Protein AF-A0A7S0W7E6-F1 (afdb_monomer_lite)

Sequence (114 aa):
KVAIFDTGVDPGVAGLQVTSDGRPKIIDVVDCTGSGDVDTSEEKPIDTATNTVTGLSGRTLKLGHWKIPSNKVRLGLKRAFEIFPGGLKGRIKADRKREFDEKHRKAVTEAQRA

pLDDT: mean 93.05, std 3.94, range [68.06, 97.88]

Structure (mmCIF, N/CA/C/O backbone):
data_AF-A0A7S0W7E6-F1
#
_entry.id   AF-A0A7S0W7E6-F1
#
loop_
_atom_site.group_PDB
_atom_site.id
_atom_site.type_symbol
_atom_site.label_atom_id
_atom_site.label_alt_id
_atom_site.label_comp_id
_atom_site.label_asym_id
_atom_site.label_entity_id
_atom_site.label_seq_id
_atom_site.pdbx_PDB_ins_code
_atom_site.Cartn_x
_atom_site.Cartn_y
_atom_site.Cartn_z
_atom_site.occupancy
_atom_site.B_iso_or_equiv
_atom_site.auth_seq_id
_atom_site.auth_comp_id
_atom_site.auth_asym_id
_atom_site.auth_atom_id
_atom_site.pdbx_PDB_model_num
ATOM 1 N N . LYS A 1 1 ? 3.153 -10.116 -31.413 1.00 88.25 1 LYS A N 1
ATOM 2 C CA . LYS A 1 1 ? 2.872 -9.705 -30.014 1.00 88.25 1 LYS A CA 1
ATOM 3 C C . LYS A 1 1 ? 1.362 -9.719 -29.836 1.00 88.25 1 LYS A C 1
ATOM 5 O O . LYS A 1 1 ? 0.682 -9.388 -30.797 1.00 88.25 1 LYS A O 1
ATOM 10 N N . VAL A 1 2 ? 0.862 -10.140 -28.678 1.00 94.25 2 VAL A N 1
ATOM 11 C CA . VAL A 1 2 ? -0.576 -10.232 -28.375 1.00 94.25 2 VAL A CA 1
ATOM 12 C C . VAL A 1 2 ? -0.839 -9.377 -27.139 1.00 94.25 2 VAL A C 1
ATOM 14 O O . VAL A 1 2 ? -0.026 -9.407 -26.218 1.00 94.25 2 VAL A O 1
ATOM 17 N N . ALA A 1 3 ? -1.929 -8.613 -27.140 1.00 95.94 3 ALA A N 1
ATOM 18 C CA . ALA A 1 3 ? -2.424 -7.902 -25.965 1.00 95.94 3 ALA A CA 1
ATOM 19 C C . ALA A 1 3 ? -3.629 -8.661 -25.401 1.00 95.94 3 ALA A C 1
ATOM 21 O O . ALA A 1 3 ? -4.453 -9.157 -26.169 1.00 95.94 3 ALA A O 1
ATOM 22 N N . ILE A 1 4 ? -3.710 -8.768 -24.076 1.00 95.31 4 ILE A N 1
ATOM 23 C CA . ILE A 1 4 ? -4.786 -9.473 -23.376 1.00 95.31 4 ILE A CA 1
ATOM 24 C C . ILE A 1 4 ? -5.472 -8.465 -22.463 1.00 95.31 4 ILE A C 1
ATOM 26 O O . ILE A 1 4 ? -4.823 -7.893 -21.590 1.00 95.31 4 ILE A O 1
ATOM 30 N N . PHE A 1 5 ? -6.763 -8.226 -22.694 1.00 95.75 5 PHE A N 1
ATOM 31 C CA . PHE A 1 5 ? -7.587 -7.356 -21.858 1.00 95.75 5 PHE A CA 1
ATOM 32 C C . PHE A 1 5 ? -8.451 -8.248 -20.974 1.00 95.75 5 PHE A C 1
ATOM 34 O O . PHE A 1 5 ? -9.386 -8.886 -21.451 1.00 95.75 5 PHE A O 1
ATOM 41 N N . ASP A 1 6 ? -8.090 -8.322 -19.702 1.00 94.81 6 ASP A N 1
ATOM 42 C CA . ASP A 1 6 ? -8.719 -9.170 -18.694 1.00 94.81 6 ASP A CA 1
ATOM 43 C C . ASP A 1 6 ? -8.627 -8.445 -17.338 1.00 94.81 6 ASP A C 1
ATOM 45 O O . ASP A 1 6 ? -8.137 -7.321 -17.234 1.00 94.81 6 ASP A O 1
ATOM 49 N N . THR A 1 7 ? -9.077 -9.101 -16.283 1.00 91.94 7 THR A N 1
ATOM 50 C CA . THR A 1 7 ? -8.988 -8.694 -14.879 1.00 91.94 7 THR A CA 1
ATOM 51 C C . THR A 1 7 ? -7.569 -8.706 -14.302 1.00 91.94 7 THR A C 1
ATOM 53 O O . THR A 1 7 ? -7.355 -8.184 -13.209 1.00 91.94 7 THR A O 1
ATOM 56 N N . GLY A 1 8 ? -6.599 -9.280 -15.018 1.00 91.31 8 GLY A N 1
ATOM 57 C CA . GLY A 1 8 ? -5.185 -9.301 -14.650 1.00 91.31 8 GLY A CA 1
ATOM 58 C C . GLY A 1 8 ? -4.512 -10.632 -14.984 1.00 91.31 8 GLY A C 1
ATOM 59 O O . GLY A 1 8 ? -5.143 -11.570 -15.463 1.00 91.31 8 GLY A O 1
ATOM 60 N N . VAL A 1 9 ? -3.208 -10.716 -14.728 1.00 92.38 9 VAL A N 1
ATOM 61 C CA . VAL A 1 9 ? -2.413 -11.940 -14.889 1.00 92.38 9 VAL A CA 1
ATOM 62 C C . VAL A 1 9 ? -1.325 -11.981 -13.822 1.00 92.38 9 VAL A C 1
ATOM 64 O O . VAL A 1 9 ? -0.789 -10.938 -13.456 1.00 92.38 9 VAL A O 1
ATOM 67 N N . ASP A 1 10 ? -0.991 -13.172 -13.323 1.00 91.19 10 ASP A N 1
ATOM 68 C CA . ASP A 1 10 ? 0.181 -13.367 -12.467 1.00 91.19 10 ASP A CA 1
ATOM 69 C C . ASP A 1 10 ? 1.436 -13.560 -13.339 1.00 91.19 10 ASP A C 1
ATOM 71 O O . ASP A 1 10 ? 1.575 -14.610 -13.979 1.00 91.19 10 ASP A O 1
ATOM 75 N N . PRO A 1 11 ? 2.368 -12.588 -13.386 1.00 90.50 11 PRO A N 1
ATOM 76 C CA . PRO A 1 11 ? 3.591 -12.730 -14.161 1.00 90.50 11 PRO A CA 1
ATOM 77 C C . PRO A 1 11 ? 4.590 -13.714 -13.543 1.00 90.50 11 PRO A C 1
ATOM 79 O O . PRO A 1 11 ? 5.546 -14.084 -14.216 1.00 90.50 11 PRO A O 1
ATOM 82 N N . GLY A 1 12 ? 4.396 -14.145 -12.292 1.00 90.12 12 GLY A N 1
ATOM 83 C CA . GLY A 1 12 ? 5.260 -15.092 -11.586 1.00 90.12 12 GLY A CA 1
ATOM 84 C C . GLY A 1 12 ? 4.950 -16.563 -11.868 1.00 90.12 12 GLY A C 1
ATOM 85 O O . GLY A 1 12 ? 5.714 -17.441 -11.463 1.00 90.12 12 GLY A O 1
ATOM 86 N N . VAL A 1 13 ? 3.860 -16.872 -12.580 1.00 93.19 13 VAL A N 1
ATOM 87 C CA . VAL A 1 13 ? 3.493 -18.266 -12.853 1.00 93.19 13 VAL A CA 1
ATOM 88 C C . VAL A 1 13 ? 4.484 -18.922 -13.824 1.00 93.19 13 VAL A C 1
ATOM 90 O O . VAL A 1 13 ? 4.884 -18.338 -14.836 1.00 93.19 13 VAL A O 1
ATOM 93 N N . ALA A 1 14 ? 4.870 -20.171 -13.543 1.00 90.88 14 ALA A N 1
ATOM 94 C CA . ALA A 1 14 ? 5.912 -20.887 -14.289 1.00 90.88 14 ALA A CA 1
ATOM 95 C C . ALA A 1 14 ? 5.637 -20.969 -15.808 1.00 90.88 14 ALA A C 1
ATOM 97 O O . ALA A 1 14 ? 6.547 -20.811 -16.618 1.00 90.88 14 ALA A O 1
ATOM 98 N N . GLY A 1 15 ? 4.373 -21.145 -16.211 1.00 92.00 15 GLY A N 1
ATOM 99 C CA . GLY A 1 15 ? 3.969 -21.246 -17.623 1.00 92.00 15 GLY A CA 1
ATOM 100 C C . GLY A 1 15 ? 3.982 -19.927 -18.414 1.00 92.00 15 GLY A C 1
ATOM 101 O O . GLY A 1 15 ? 3.738 -19.931 -19.630 1.00 92.00 15 GLY A O 1
ATOM 102 N N . LEU A 1 16 ? 4.238 -18.798 -17.743 1.00 92.44 16 LEU A N 1
ATOM 103 C CA . LEU A 1 16 ? 4.272 -17.460 -18.341 1.00 92.44 16 LEU A CA 1
ATOM 104 C C . LEU A 1 16 ? 5.643 -16.774 -18.244 1.00 92.44 16 LEU A C 1
ATOM 106 O O . LEU A 1 16 ? 5.756 -15.612 -18.619 1.00 92.44 16 LEU A O 1
ATOM 110 N N . GLN A 1 17 ? 6.689 -17.489 -17.818 1.00 92.94 17 GLN A N 1
ATOM 111 C CA . GLN A 1 17 ? 8.038 -16.922 -17.721 1.00 92.94 17 GLN A CA 1
ATOM 112 C C . GLN A 1 17 ? 8.658 -16.702 -19.104 1.00 92.94 17 GLN A C 1
ATOM 114 O O . GLN A 1 17 ? 8.988 -15.580 -19.490 1.00 92.94 17 GLN A O 1
ATOM 119 N N . VAL A 1 18 ? 8.785 -17.783 -19.877 1.00 95.12 18 VAL A N 1
ATOM 120 C CA . VAL A 1 18 ? 9.519 -17.795 -21.145 1.00 95.12 18 VAL A CA 1
ATOM 121 C C . VAL A 1 18 ? 8.698 -18.409 -22.271 1.00 95.12 18 VAL A C 1
ATOM 123 O O . VAL A 1 18 ? 7.795 -19.221 -22.070 1.00 95.12 18 VAL A O 1
ATOM 126 N N . THR A 1 19 ? 9.002 -17.975 -23.483 1.00 94.00 19 THR A N 1
ATOM 127 C CA . THR A 1 19 ? 8.501 -18.548 -24.733 1.00 94.00 19 THR A CA 1
ATOM 128 C C . THR A 1 19 ? 9.364 -19.740 -25.158 1.00 94.00 19 THR A C 1
ATOM 130 O O . THR A 1 19 ? 10.421 -19.995 -24.582 1.00 94.00 19 THR A O 1
ATOM 133 N N . SER A 1 20 ? 8.935 -20.475 -26.188 1.00 95.25 20 SER A N 1
ATOM 134 C CA . SER A 1 20 ? 9.672 -21.632 -26.720 1.00 95.25 20 SER A CA 1
ATOM 135 C C . SER A 1 20 ? 11.056 -21.289 -27.286 1.00 95.25 20 SER A C 1
ATOM 137 O O . SER A 1 20 ? 11.863 -22.190 -27.475 1.00 95.25 20 SER A O 1
ATOM 139 N N . ASP A 1 21 ? 11.335 -20.011 -27.555 1.00 95.81 21 ASP A N 1
ATOM 140 C CA . ASP A 1 21 ? 12.641 -19.522 -28.010 1.00 95.81 21 ASP A CA 1
ATOM 141 C C . ASP A 1 21 ? 13.447 -18.807 -26.907 1.00 95.81 21 ASP A C 1
ATOM 143 O O . ASP A 1 21 ? 14.450 -18.153 -27.185 1.00 95.81 21 ASP A O 1
ATOM 147 N N . GLY A 1 22 ? 13.028 -18.942 -25.644 1.00 95.31 22 GLY A N 1
ATOM 148 C CA . GLY A 1 22 ? 13.769 -18.461 -24.476 1.00 95.31 22 GLY A CA 1
ATOM 149 C C . GLY A 1 22 ? 13.561 -16.986 -24.125 1.00 95.31 22 GLY A C 1
ATOM 150 O O . GLY A 1 22 ? 14.135 -16.509 -23.149 1.00 95.31 22 GLY A O 1
ATOM 151 N N . ARG A 1 23 ? 12.729 -16.246 -24.866 1.00 95.00 23 ARG A N 1
ATOM 152 C CA . ARG A 1 23 ? 12.431 -14.833 -24.562 1.00 95.00 23 ARG A CA 1
ATOM 153 C C . ARG A 1 23 ? 11.316 -14.687 -23.518 1.00 95.00 23 ARG A C 1
ATOM 155 O O . ARG A 1 23 ? 10.437 -15.555 -23.487 1.00 95.00 23 ARG A O 1
ATOM 162 N N . PRO A 1 24 ? 11.280 -13.591 -22.730 1.00 94.81 24 PRO A N 1
ATOM 163 C CA . PRO A 1 24 ? 10.188 -13.316 -21.797 1.00 94.81 24 PRO A CA 1
ATOM 164 C C . PRO A 1 24 ? 8.827 -13.335 -22.491 1.00 94.81 24 PRO A C 1
ATOM 166 O O . PRO A 1 24 ? 8.652 -12.730 -23.553 1.00 94.81 24 PRO A O 1
ATOM 169 N N . LYS A 1 25 ? 7.862 -14.046 -21.905 1.00 94.75 25 LYS A N 1
ATOM 170 C CA . LYS A 1 25 ? 6.526 -14.194 -22.502 1.00 94.75 25 LYS A CA 1
ATOM 171 C C . LYS A 1 25 ? 5.610 -13.013 -22.182 1.00 94.75 25 LYS A C 1
ATOM 173 O O . LYS A 1 25 ? 4.818 -12.620 -23.036 1.00 94.75 25 LYS A O 1
ATOM 178 N N . ILE A 1 26 ? 5.751 -12.425 -20.996 1.00 94.50 26 ILE A N 1
ATOM 179 C CA . ILE A 1 26 ? 5.098 -11.171 -20.612 1.00 94.50 26 ILE A CA 1
ATOM 180 C C . ILE A 1 26 ? 6.105 -10.040 -20.797 1.00 94.50 26 ILE A C 1
ATOM 182 O O . ILE A 1 26 ? 7.200 -10.075 -20.243 1.00 94.50 26 ILE A O 1
ATOM 186 N N . ILE A 1 27 ? 5.731 -9.060 -21.617 1.00 94.31 27 ILE A N 1
ATOM 187 C CA . ILE A 1 27 ? 6.556 -7.877 -21.890 1.00 94.31 27 ILE A CA 1
ATOM 188 C C . ILE A 1 27 ? 6.165 -6.738 -20.950 1.00 94.31 27 ILE A C 1
ATOM 190 O O . ILE A 1 27 ? 7.036 -6.016 -20.480 1.00 94.31 27 ILE A O 1
ATOM 194 N N . ASP A 1 28 ? 4.864 -6.579 -20.703 1.00 93.81 28 ASP A N 1
ATOM 195 C CA . ASP A 1 28 ? 4.314 -5.489 -19.907 1.00 93.81 28 ASP A CA 1
ATOM 196 C C . ASP A 1 28 ? 2.981 -5.902 -19.268 1.00 93.81 28 ASP A C 1
ATOM 198 O O . ASP A 1 28 ? 2.281 -6.777 -19.791 1.00 93.81 28 ASP A O 1
ATOM 202 N N . VAL A 1 29 ? 2.650 -5.271 -18.142 1.00 93.44 29 VAL A N 1
ATOM 203 C CA . VAL A 1 29 ? 1.398 -5.446 -17.400 1.00 93.44 29 VAL A CA 1
ATOM 204 C C . VAL A 1 29 ? 0.932 -4.072 -16.939 1.00 93.44 29 VAL A C 1
ATOM 206 O O . VAL A 1 29 ? 1.601 -3.419 -16.142 1.00 93.44 29 VAL A O 1
ATOM 209 N N . VAL A 1 30 ? -0.239 -3.651 -17.415 1.00 93.19 30 VAL A N 1
ATOM 210 C CA . VAL A 1 30 ? -0.815 -2.339 -17.102 1.00 93.19 30 VAL A CA 1
ATOM 211 C C . VAL A 1 30 ? -2.205 -2.529 -16.502 1.00 93.19 30 VAL A C 1
ATOM 213 O O . VAL A 1 30 ? -3.060 -3.168 -17.112 1.00 93.19 30 VAL A O 1
ATOM 216 N N . ASP A 1 31 ? -2.434 -1.963 -15.316 1.00 91.25 31 ASP A N 1
ATOM 217 C CA . ASP A 1 31 ? -3.776 -1.812 -14.747 1.00 91.25 31 ASP A CA 1
ATOM 218 C C . ASP A 1 31 ? -4.411 -0.524 -15.287 1.00 91.25 31 ASP A C 1
ATOM 220 O O . ASP A 1 31 ? -4.047 0.580 -14.888 1.00 91.25 31 ASP A O 1
ATOM 224 N N . CYS A 1 32 ? -5.376 -0.664 -16.193 1.00 92.75 32 CYS A N 1
ATOM 225 C CA . CYS A 1 32 ? -6.091 0.466 -16.790 1.00 92.75 32 CYS A CA 1
ATOM 226 C C . CYS A 1 32 ? -7.333 0.901 -15.989 1.00 92.75 32 CYS A C 1
ATOM 228 O O . CYS A 1 32 ? -8.076 1.769 -16.443 1.00 92.75 32 CYS A O 1
ATOM 230 N N . THR A 1 33 ? -7.607 0.291 -14.832 1.00 89.69 33 THR A N 1
ATOM 231 C CA . THR A 1 33 ? -8.788 0.618 -14.014 1.00 89.69 33 THR A CA 1
ATOM 232 C C . THR A 1 33 ? -8.582 1.843 -13.125 1.00 89.69 33 THR A C 1
ATOM 234 O O . THR A 1 33 ? -9.556 2.396 -12.615 1.00 89.69 33 THR A O 1
ATOM 237 N N . GLY A 1 34 ? -7.326 2.238 -12.889 1.00 85.69 34 GLY A N 1
ATOM 238 C CA . GLY A 1 34 ? -6.956 3.283 -11.929 1.00 85.69 34 GLY A CA 1
ATOM 239 C C . GLY A 1 34 ? -7.143 2.869 -10.461 1.00 85.69 34 GLY A C 1
ATOM 240 O O . GLY A 1 34 ? -6.955 3.669 -9.542 1.00 85.69 34 GLY A O 1
ATOM 241 N N . SER A 1 35 ? -7.507 1.608 -10.188 1.00 83.50 35 SER A N 1
ATOM 242 C CA . SER A 1 35 ? -7.737 1.123 -8.820 1.00 83.50 35 SER A CA 1
ATOM 243 C C . SER A 1 35 ? -6.466 1.180 -7.957 1.00 83.50 35 SER A C 1
ATOM 245 O O . SER A 1 35 ? -6.530 1.428 -6.744 1.00 83.50 35 SER A O 1
ATOM 247 N N . GLY A 1 36 ? -5.305 1.029 -8.598 1.00 84.88 36 GLY A N 1
ATOM 248 C CA . GLY A 1 36 ? -3.977 1.132 -8.003 1.00 84.88 36 GLY A CA 1
ATOM 249 C C . GLY A 1 36 ? -3.419 2.551 -7.873 1.00 84.88 36 GLY A C 1
ATOM 250 O O . GLY A 1 36 ? -2.383 2.705 -7.232 1.00 84.88 36 GLY A O 1
ATOM 251 N N . ASP A 1 37 ? -4.086 3.581 -8.404 1.00 90.44 37 ASP A N 1
ATOM 252 C CA . ASP A 1 37 ? -3.499 4.922 -8.490 1.00 90.44 37 ASP A CA 1
ATOM 253 C C . ASP A 1 37 ? -3.232 5.518 -7.104 1.00 90.44 37 ASP A C 1
ATOM 255 O O . ASP A 1 37 ? -4.072 5.461 -6.195 1.00 90.44 37 ASP A O 1
ATOM 259 N N . VAL A 1 38 ? -2.045 6.098 -6.938 1.00 92.81 38 VAL A N 1
ATOM 260 C CA . VAL A 1 38 ? -1.632 6.815 -5.731 1.00 92.81 38 VAL A CA 1
ATOM 261 C C . VAL A 1 38 ? -1.050 8.150 -6.169 1.00 92.81 38 VAL A C 1
ATOM 263 O O . VAL A 1 38 ? -0.087 8.180 -6.930 1.00 92.81 38 VAL A O 1
ATOM 266 N N . ASP A 1 39 ? -1.611 9.251 -5.670 1.00 93.31 39 ASP A N 1
ATOM 267 C CA . ASP A 1 39 ? -1.025 10.571 -5.888 1.00 93.31 39 ASP A CA 1
ATOM 268 C C . ASP A 1 39 ? 0.308 10.668 -5.137 1.00 93.31 39 ASP A C 1
ATOM 270 O O . ASP A 1 39 ? 0.347 10.612 -3.906 1.00 93.31 39 ASP A O 1
ATOM 274 N N . THR A 1 40 ? 1.398 10.775 -5.897 1.00 95.75 40 THR A N 1
ATOM 275 C CA . THR A 1 40 ? 2.761 10.955 -5.384 1.00 95.75 40 THR A CA 1
ATOM 276 C C . THR A 1 40 ? 3.342 12.320 -5.753 1.00 95.75 40 THR A C 1
ATOM 278 O O . THR A 1 40 ? 4.550 12.448 -5.952 1.00 95.75 40 THR A O 1
ATOM 281 N N . SER A 1 41 ? 2.499 13.334 -5.942 1.00 95.19 41 SER A N 1
ATOM 282 C CA . SER A 1 41 ? 2.943 14.667 -6.368 1.00 95.19 41 SER A CA 1
ATOM 283 C C . SER A 1 41 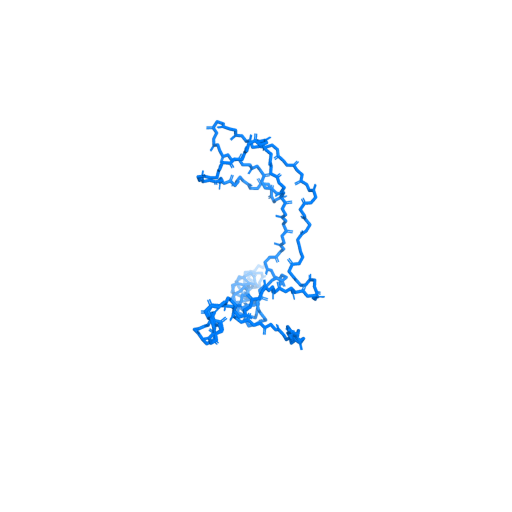? 3.733 15.405 -5.280 1.00 95.19 41 SER A C 1
ATOM 285 O O . SER A 1 41 ? 4.535 16.285 -5.589 1.00 95.19 41 SER A O 1
ATOM 287 N N . GLU A 1 42 ? 3.550 15.035 -4.009 1.00 95.19 42 GLU A N 1
ATOM 288 C CA . GLU A 1 42 ? 4.272 15.624 -2.880 1.00 95.19 42 GLU A CA 1
ATOM 289 C C . GLU A 1 42 ? 5.715 15.118 -2.798 1.00 95.19 42 GLU A C 1
ATOM 291 O O . GLU A 1 42 ? 5.973 13.936 -2.558 1.00 95.19 42 GLU A O 1
ATOM 296 N N . GLU A 1 43 ? 6.668 16.039 -2.916 1.00 95.69 43 GLU A N 1
ATOM 297 C CA . GLU A 1 43 ? 8.090 15.777 -2.710 1.00 95.69 43 GLU A CA 1
ATOM 298 C C . GLU A 1 43 ? 8.516 16.223 -1.303 1.00 95.69 43 GLU A C 1
ATOM 300 O O . GLU A 1 43 ? 8.288 17.366 -0.899 1.00 95.69 43 GLU A O 1
ATOM 305 N N . LYS A 1 44 ? 9.152 15.327 -0.542 1.00 94.88 44 LYS A N 1
ATOM 306 C CA . LYS A 1 44 ? 9.694 15.618 0.791 1.00 94.88 44 LYS A CA 1
ATOM 307 C C . LYS A 1 44 ? 11.197 15.345 0.849 1.00 94.88 44 LYS A C 1
ATOM 309 O O . LYS A 1 44 ? 11.662 14.359 0.268 1.00 94.88 44 LYS A O 1
ATOM 314 N N . PRO A 1 45 ? 11.964 16.186 1.563 1.00 94.62 45 PRO A N 1
ATOM 315 C CA . PRO A 1 45 ? 13.368 15.919 1.823 1.00 94.62 45 PRO A CA 1
ATOM 316 C C . PRO A 1 45 ? 13.524 14.735 2.780 1.00 94.62 45 PRO A C 1
ATOM 318 O O . PRO A 1 45 ? 12.698 14.518 3.669 1.00 94.62 45 PRO A O 1
ATOM 321 N N . ILE A 1 46 ? 14.604 13.987 2.593 1.00 95.19 46 ILE A N 1
ATOM 322 C CA . ILE A 1 46 ? 15.037 12.930 3.503 1.00 95.19 46 ILE A CA 1
ATOM 323 C C . ILE A 1 46 ? 15.904 13.569 4.587 1.00 95.19 46 ILE A C 1
ATOM 325 O O . ILE A 1 46 ? 16.809 14.347 4.285 1.00 95.19 46 ILE A O 1
ATOM 329 N N . ASP A 1 47 ? 15.674 13.201 5.842 1.00 93.50 47 ASP A N 1
ATOM 330 C CA . ASP A 1 47 ? 16.656 13.418 6.897 1.00 93.50 47 ASP A CA 1
ATOM 331 C C . ASP A 1 47 ? 17.805 12.421 6.707 1.00 93.50 47 ASP A C 1
ATOM 333 O O . ASP A 1 47 ? 17.677 11.231 7.001 1.00 93.50 47 ASP A O 1
ATOM 337 N N . THR A 1 48 ? 18.934 12.908 6.197 1.00 88.94 48 THR A N 1
ATOM 338 C CA . THR A 1 48 ? 20.117 12.093 5.901 1.00 88.94 48 THR A CA 1
ATOM 339 C C . THR A 1 48 ? 20.839 11.593 7.149 1.00 88.94 48 THR A C 1
ATOM 341 O O . THR A 1 48 ? 21.583 10.621 7.053 1.00 88.94 48 THR A O 1
ATOM 344 N N . ALA A 1 49 ? 20.644 12.224 8.313 1.00 89.56 49 ALA A N 1
ATOM 345 C CA . ALA A 1 49 ? 21.281 11.789 9.555 1.00 89.56 49 ALA A CA 1
ATOM 346 C C . ALA A 1 49 ? 20.613 10.525 10.109 1.00 89.56 49 ALA A C 1
ATOM 348 O O . ALA A 1 49 ? 21.288 9.619 10.594 1.00 89.56 49 ALA A O 1
ATOM 349 N N . THR A 1 50 ? 19.284 10.446 10.009 1.00 91.00 50 THR A N 1
ATOM 350 C CA . THR A 1 50 ? 18.496 9.306 10.509 1.00 91.00 50 THR A CA 1
ATOM 351 C C . THR A 1 50 ? 18.024 8.355 9.407 1.00 91.00 50 THR A C 1
ATOM 353 O O 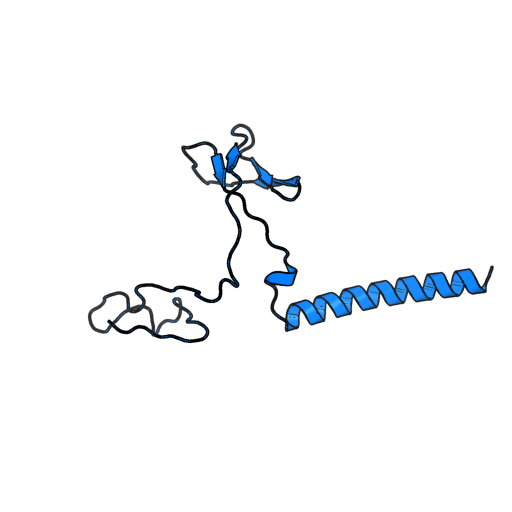. THR A 1 50 ? 17.515 7.270 9.698 1.00 91.00 50 THR A O 1
ATOM 356 N N . ASN A 1 51 ? 18.203 8.747 8.145 1.00 92.12 51 ASN A N 1
ATOM 357 C CA . ASN A 1 51 ? 17.663 8.098 6.955 1.00 92.12 51 ASN A CA 1
ATOM 358 C C . ASN A 1 51 ? 16.137 7.897 7.026 1.00 92.12 51 ASN A C 1
ATOM 360 O O . ASN A 1 51 ? 15.601 6.801 6.795 1.00 92.12 51 ASN A O 1
ATOM 364 N N . THR A 1 52 ? 15.437 8.971 7.400 1.00 94.88 52 THR A N 1
ATOM 365 C CA . THR A 1 52 ? 13.981 8.982 7.563 1.00 94.88 52 THR A CA 1
ATOM 366 C C . THR A 1 52 ? 13.298 10.080 6.762 1.00 94.88 52 THR A C 1
ATOM 368 O O . THR A 1 52 ? 13.919 11.037 6.309 1.00 94.88 52 THR A O 1
ATOM 371 N N . VAL A 1 53 ? 11.988 9.937 6.580 1.00 95.69 53 VAL A N 1
ATOM 372 C CA . VAL A 1 53 ? 11.125 10.966 5.998 1.00 95.69 53 VAL A CA 1
ATOM 373 C C . VAL A 1 53 ? 9.795 11.007 6.743 1.00 95.69 53 VAL A C 1
ATOM 375 O O . VAL A 1 53 ? 9.249 9.970 7.126 1.00 95.69 53 VAL A O 1
ATOM 378 N N . THR A 1 54 ? 9.242 12.198 6.942 1.00 96.06 54 THR A N 1
ATOM 379 C CA . THR A 1 54 ? 7.889 12.347 7.488 1.00 96.06 54 THR A CA 1
ATOM 380 C C . THR A 1 54 ? 6.863 12.041 6.401 1.00 96.06 54 THR A C 1
ATOM 382 O O . THR A 1 54 ? 6.748 12.767 5.415 1.00 96.06 54 THR A O 1
ATOM 385 N N . GLY A 1 55 ? 6.112 10.955 6.582 1.00 95.50 55 GLY A N 1
ATOM 386 C CA . GLY A 1 55 ? 5.029 10.544 5.695 1.00 95.50 55 GLY A CA 1
ATOM 387 C C . GLY A 1 55 ? 3.856 11.528 5.695 1.00 95.50 55 GLY A C 1
ATOM 388 O O . GLY A 1 55 ? 3.645 12.252 6.666 1.00 95.50 55 GLY A O 1
ATOM 389 N N . LEU A 1 56 ? 3.013 11.482 4.656 1.00 95.38 56 LEU A N 1
ATOM 390 C CA . LEU A 1 56 ? 1.809 12.330 4.549 1.00 95.38 56 LEU A CA 1
ATOM 391 C C . LEU A 1 56 ? 0.797 12.109 5.686 1.00 95.38 56 LEU A C 1
ATOM 393 O O . LEU A 1 56 ? -0.008 12.979 5.990 1.00 95.38 56 LEU A O 1
ATOM 397 N N . SER A 1 57 ? 0.852 10.956 6.358 1.00 93.25 57 SER A N 1
ATOM 398 C CA . SER A 1 57 ? 0.047 10.696 7.555 1.00 93.25 57 SER A CA 1
ATOM 399 C C . SER A 1 57 ? 0.652 11.282 8.844 1.00 93.25 57 SER A C 1
ATOM 401 O O . SER A 1 57 ? 0.198 10.919 9.925 1.00 93.25 57 SER A O 1
ATOM 403 N N . GLY A 1 58 ? 1.760 12.024 8.763 1.00 94.19 58 GLY A N 1
ATOM 404 C CA . GLY A 1 58 ? 2.543 12.522 9.902 1.00 94.19 58 GLY A CA 1
ATOM 405 C C . GLY A 1 58 ? 3.467 11.496 10.574 1.00 94.19 58 GLY A C 1
ATOM 406 O O . GLY A 1 58 ? 4.186 11.840 11.505 1.00 94.19 58 GLY A O 1
ATOM 407 N N . ARG A 1 59 ? 3.476 10.234 10.127 1.00 95.31 59 ARG A N 1
ATOM 408 C CA . ARG A 1 59 ?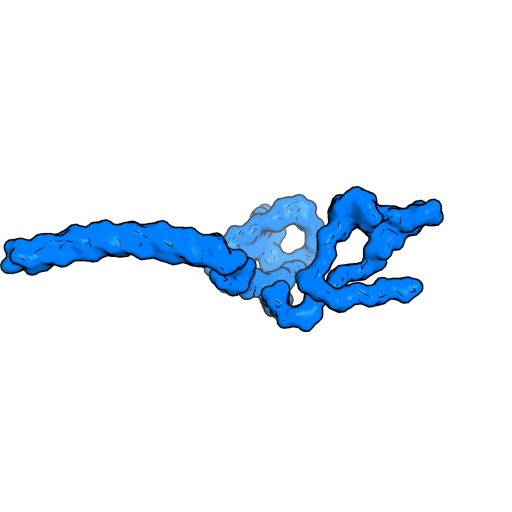 4.334 9.179 10.698 1.00 95.31 59 ARG A CA 1
ATOM 409 C C . ARG A 1 59 ? 5.722 9.215 10.069 1.00 95.31 59 ARG A C 1
ATOM 411 O O . ARG A 1 59 ? 5.833 9.364 8.856 1.00 95.31 59 ARG A O 1
ATOM 418 N N . THR A 1 60 ? 6.759 8.984 10.863 1.00 96.31 60 THR A N 1
ATOM 419 C CA . THR A 1 60 ? 8.132 8.845 10.363 1.00 96.31 60 THR A CA 1
ATOM 420 C C . THR A 1 60 ? 8.325 7.498 9.664 1.00 96.31 60 THR A C 1
ATOM 422 O O . THR A 1 60 ? 8.051 6.444 10.239 1.00 96.31 60 THR A O 1
ATOM 425 N N . LEU A 1 61 ? 8.811 7.530 8.425 1.00 94.50 61 LEU A N 1
ATOM 426 C CA . LEU A 1 61 ? 9.142 6.364 7.608 1.00 94.50 61 LEU A CA 1
ATOM 427 C C . LEU A 1 61 ? 10.663 6.185 7.571 1.00 94.50 61 LEU A C 1
ATOM 429 O O . LEU A 1 61 ? 11.391 7.156 7.375 1.00 94.50 61 LEU A O 1
ATOM 433 N N . LYS A 1 62 ? 11.146 4.949 7.734 1.00 94.25 62 LYS A N 1
ATOM 434 C CA . LYS A 1 62 ? 12.567 4.589 7.592 1.00 94.25 62 LYS A CA 1
ATOM 435 C C . LYS A 1 62 ? 12.813 4.039 6.190 1.00 94.25 62 LYS A C 1
ATOM 437 O O . LYS A 1 62 ? 12.115 3.116 5.781 1.00 94.25 62 LYS A O 1
ATOM 442 N N . LEU A 1 63 ? 13.809 4.569 5.482 1.00 90.69 63 LEU A N 1
ATOM 443 C CA . LEU A 1 63 ? 14.066 4.223 4.073 1.00 90.69 63 LEU A CA 1
ATOM 444 C C . LEU A 1 63 ? 14.985 3.001 3.885 1.00 90.69 63 LEU A C 1
ATOM 446 O O . LEU A 1 63 ? 15.175 2.523 2.769 1.00 90.69 63 LEU A O 1
ATOM 450 N N . GLY A 1 64 ? 15.543 2.452 4.968 1.00 88.44 64 GLY A N 1
ATOM 451 C CA . GLY A 1 64 ? 16.378 1.248 4.911 1.00 88.44 64 GLY A CA 1
ATOM 452 C C . GLY A 1 64 ? 17.677 1.470 4.130 1.00 88.44 64 GLY A C 1
ATOM 453 O O . GLY A 1 64 ? 18.373 2.451 4.353 1.00 88.44 64 GLY A O 1
ATOM 454 N N . HIS A 1 65 ? 18.031 0.557 3.225 1.00 88.19 65 HIS A N 1
ATOM 455 C CA . HIS A 1 65 ? 19.287 0.619 2.456 1.00 88.19 65 HIS A CA 1
ATOM 456 C C . HIS A 1 65 ? 19.175 1.389 1.129 1.00 88.19 65 HIS A C 1
ATOM 458 O O . HIS A 1 65 ? 20.056 1.282 0.273 1.00 88.19 65 HIS A O 1
ATOM 464 N N . TRP A 1 66 ? 18.085 2.126 0.914 1.00 87.75 66 TRP A N 1
ATOM 465 C CA . TRP A 1 66 ? 17.857 2.830 -0.344 1.00 87.75 66 TRP A CA 1
ATOM 466 C C . TRP A 1 66 ? 18.844 3.987 -0.510 1.00 87.75 66 TRP A C 1
ATOM 468 O O . TRP A 1 66 ? 18.970 4.845 0.360 1.00 87.75 66 TRP A O 1
ATOM 478 N N . LYS A 1 67 ? 19.537 4.017 -1.654 1.00 85.56 67 LYS A N 1
ATOM 479 C CA . LYS A 1 67 ? 20.414 5.125 -2.046 1.00 85.56 67 LYS A CA 1
ATOM 480 C C . LYS A 1 67 ? 19.625 6.076 -2.933 1.00 85.56 67 LYS A C 1
ATOM 482 O O . LYS A 1 67 ? 19.255 5.701 -4.042 1.00 85.56 67 LYS A O 1
ATOM 487 N N . ILE A 1 68 ? 19.371 7.287 -2.445 1.00 89.75 68 ILE A N 1
ATOM 488 C CA . ILE A 1 68 ? 18.555 8.284 -3.144 1.00 89.75 68 ILE A CA 1
ATOM 489 C C . ILE A 1 68 ? 19.423 9.521 -3.391 1.00 89.75 68 ILE A C 1
ATOM 491 O O . ILE A 1 68 ? 19.549 10.359 -2.500 1.00 89.75 68 ILE A O 1
ATOM 495 N N . PRO A 1 69 ? 20.040 9.650 -4.581 1.00 89.25 69 PRO A N 1
ATOM 496 C CA . PRO A 1 69 ? 21.014 10.710 -4.856 1.00 89.25 69 PRO A CA 1
ATOM 497 C C . PRO A 1 69 ? 20.461 12.132 -4.712 1.00 89.25 69 PRO A C 1
ATOM 499 O O . PRO A 1 69 ? 21.206 13.056 -4.406 1.00 89.25 69 PRO A O 1
ATOM 502 N N . SER A 1 70 ? 19.157 12.318 -4.927 1.00 91.06 70 SER A N 1
ATOM 503 C CA . SER A 1 70 ? 18.487 13.618 -4.820 1.00 91.06 70 SER A CA 1
ATOM 504 C C . SER A 1 70 ? 18.233 14.066 -3.379 1.00 91.06 70 SER A C 1
ATOM 506 O O . SER A 1 70 ? 17.843 15.213 -3.177 1.00 91.06 70 SER A O 1
ATOM 508 N N . ASN A 1 71 ? 18.389 13.178 -2.387 1.00 92.00 71 ASN A N 1
ATOM 509 C CA . ASN A 1 71 ? 17.957 13.378 -0.997 1.00 92.00 71 ASN A CA 1
ATOM 510 C C . ASN A 1 71 ? 16.479 13.785 -0.850 1.00 92.00 71 ASN A C 1
ATOM 512 O O . ASN A 1 71 ? 16.083 14.394 0.145 1.00 92.00 71 ASN A O 1
ATOM 516 N N . LYS A 1 72 ? 15.647 13.451 -1.840 1.00 94.12 72 LYS A N 1
ATOM 517 C CA . LYS A 1 72 ? 14.218 13.757 -1.853 1.00 94.12 72 LYS A CA 1
ATOM 518 C C . LYS A 1 72 ? 13.419 12.569 -2.355 1.00 94.12 72 LYS A C 1
ATOM 520 O O . LYS A 1 72 ? 13.845 11.871 -3.273 1.00 94.12 72 LYS A O 1
ATOM 525 N N . VAL A 1 73 ? 12.245 12.373 -1.769 1.00 95.06 73 VAL A N 1
ATOM 526 C CA . VAL A 1 73 ? 11.310 11.306 -2.132 1.00 95.06 73 VAL A CA 1
ATOM 527 C C . VAL A 1 73 ? 9.947 11.870 -2.467 1.00 95.06 73 VAL A C 1
ATOM 529 O O . VAL A 1 73 ? 9.487 12.826 -1.847 1.00 95.06 73 VAL A O 1
ATOM 532 N N . ARG A 1 74 ? 9.286 11.226 -3.426 1.00 95.31 74 ARG A N 1
ATOM 533 C CA . ARG A 1 74 ? 7.872 11.440 -3.707 1.00 95.31 74 ARG A CA 1
ATOM 534 C C . ARG A 1 74 ? 7.042 10.525 -2.826 1.00 95.31 74 ARG A C 1
ATOM 536 O O . ARG A 1 74 ? 7.293 9.322 -2.775 1.00 95.31 74 ARG A O 1
ATOM 543 N N . LEU A 1 75 ? 6.093 11.100 -2.104 1.00 95.50 75 LEU A N 1
ATOM 544 C CA . LEU A 1 75 ? 5.274 10.381 -1.142 1.00 95.50 75 LEU A CA 1
ATOM 545 C C . LEU A 1 75 ? 3.846 10.279 -1.637 1.00 95.50 75 LEU A C 1
ATOM 547 O O . LEU A 1 75 ? 3.280 11.263 -2.096 1.00 95.50 75 LEU A O 1
ATOM 551 N N . GLY A 1 76 ? 3.260 9.102 -1.452 1.00 95.06 76 GLY A N 1
ATOM 552 C CA . GLY A 1 76 ? 1.840 8.869 -1.652 1.00 95.06 76 GLY A CA 1
ATOM 553 C C . GLY A 1 76 ? 1.187 8.276 -0.414 1.00 95.06 76 GLY A C 1
ATOM 554 O O . GLY A 1 76 ? 1.846 7.674 0.440 1.00 95.06 76 GLY A O 1
ATOM 555 N N . LEU A 1 77 ? -0.126 8.454 -0.305 1.00 93.62 77 LEU A N 1
ATOM 556 C CA . LEU A 1 77 ? -0.925 7.906 0.783 1.00 93.62 77 LEU A CA 1
ATOM 557 C C . L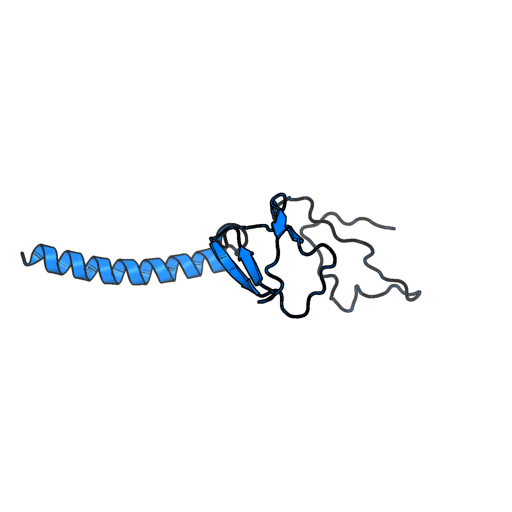EU A 1 77 ? -2.260 7.413 0.242 1.00 93.62 77 LEU A C 1
ATOM 559 O O . LEU A 1 77 ? -2.964 8.139 -0.449 1.00 93.62 77 LEU A O 1
ATOM 563 N N . LYS A 1 78 ? -2.632 6.193 0.625 1.00 91.56 78 LYS A N 1
ATOM 564 C CA . LYS A 1 78 ? -3.928 5.605 0.290 1.00 91.56 78 LYS A CA 1
ATOM 565 C C . LYS A 1 78 ? -4.549 4.977 1.526 1.00 91.56 78 LYS A C 1
ATOM 567 O O . LYS A 1 78 ? -3.840 4.429 2.379 1.00 91.56 78 LYS A O 1
ATOM 572 N N . ARG A 1 79 ? -5.873 5.072 1.674 1.00 90.75 79 ARG A N 1
ATOM 573 C CA . ARG A 1 79 ? -6.548 4.461 2.826 1.00 90.75 79 ARG A CA 1
ATOM 574 C C . ARG A 1 79 ? -6.594 2.956 2.617 1.00 90.75 79 ARG A C 1
ATOM 576 O O . ARG A 1 79 ? -7.002 2.472 1.570 1.00 90.75 79 ARG A O 1
ATOM 583 N N . ALA A 1 80 ? -6.263 2.196 3.654 1.00 89.88 80 ALA A N 1
ATOM 584 C CA . ALA A 1 80 ? -6.231 0.738 3.564 1.00 89.88 80 ALA A CA 1
ATOM 585 C C . ALA A 1 80 ? -7.579 0.132 3.109 1.00 89.88 80 ALA A C 1
ATOM 587 O O . ALA A 1 80 ? -7.616 -0.805 2.320 1.00 89.88 80 ALA A O 1
ATOM 588 N N . PHE A 1 81 ? -8.700 0.729 3.531 1.00 90.69 81 PHE A N 1
ATOM 589 C CA . PHE A 1 81 ? -10.047 0.327 3.111 1.00 90.69 81 PHE A CA 1
ATOM 590 C C . PHE A 1 81 ? -10.355 0.565 1.630 1.00 90.69 81 PHE A C 1
ATOM 592 O O . PHE A 1 81 ? -11.351 0.026 1.156 1.00 90.69 81 PHE A O 1
ATOM 599 N N . GLU A 1 82 ? -9.558 1.339 0.900 1.00 88.12 82 GLU A N 1
ATOM 600 C CA . GLU A 1 82 ? -9.698 1.473 -0.554 1.00 88.12 82 GLU A CA 1
ATOM 601 C C . GLU A 1 82 ? -9.105 0.247 -1.258 1.00 88.12 82 GLU A C 1
ATOM 603 O O . GLU A 1 82 ? -9.730 -0.282 -2.169 1.00 88.12 82 GLU A O 1
ATOM 608 N N . ILE A 1 83 ? -7.981 -0.273 -0.754 1.00 88.00 83 ILE A N 1
ATOM 609 C CA . ILE A 1 83 ? -7.201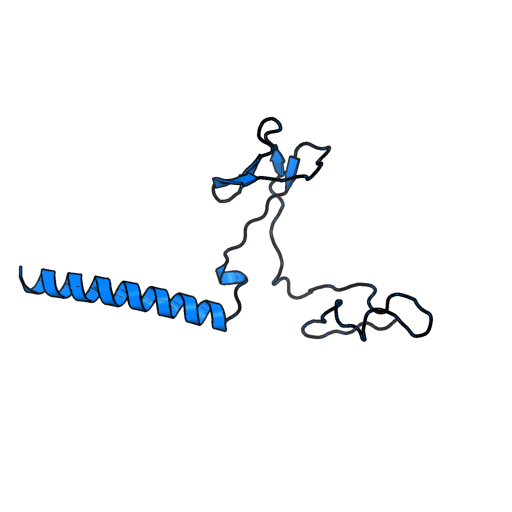 -1.349 -1.392 1.00 88.00 83 ILE A CA 1
ATOM 610 C C . ILE A 1 83 ? -7.620 -2.744 -0.909 1.00 88.00 83 ILE A C 1
ATOM 612 O O . ILE A 1 83 ? -7.512 -3.725 -1.638 1.00 88.00 83 ILE A O 1
ATOM 616 N N . PHE A 1 84 ? -8.088 -2.871 0.335 1.00 90.06 84 PHE A N 1
ATOM 617 C CA . PHE A 1 84 ? -8.403 -4.182 0.900 1.00 90.06 84 PHE A CA 1
ATOM 618 C C . PHE A 1 84 ? -9.445 -4.946 0.069 1.00 90.06 84 PHE A C 1
ATOM 620 O O . PHE A 1 84 ? -10.411 -4.348 -0.400 1.00 90.06 84 PHE A O 1
ATOM 627 N N . PRO A 1 85 ? -9.330 -6.277 -0.066 1.00 89.12 85 PRO A N 1
ATOM 628 C CA . PRO A 1 85 ? -10.370 -7.066 -0.710 1.00 89.12 85 PRO A CA 1
ATOM 629 C C . PRO A 1 85 ? -11.658 -7.040 0.125 1.00 89.12 85 PRO A C 1
ATOM 631 O O . PRO A 1 85 ? -11.623 -6.909 1.353 1.00 89.12 85 PRO A O 1
ATOM 634 N N . GLY A 1 86 ? -12.813 -7.194 -0.529 1.00 91.38 86 GLY A N 1
ATOM 635 C CA . GLY A 1 86 ? -14.128 -7.120 0.125 1.00 91.38 86 GLY A CA 1
ATOM 636 C C . GLY A 1 86 ? -14.267 -8.056 1.331 1.00 91.38 86 GLY A C 1
ATOM 637 O O . GLY A 1 86 ? -14.730 -7.630 2.390 1.00 91.38 86 GLY A O 1
ATOM 638 N N . GLY A 1 87 ? -13.764 -9.291 1.217 1.00 94.06 87 GLY A N 1
ATOM 639 C CA . GLY A 1 87 ? -13.758 -10.259 2.320 1.00 94.06 87 GLY A CA 1
ATOM 640 C C . GLY A 1 87 ? -12.962 -9.786 3.543 1.00 94.06 87 GLY A C 1
ATOM 641 O O . GLY A 1 87 ? -13.425 -9.924 4.676 1.00 94.06 87 GLY A O 1
ATOM 642 N N . LEU A 1 88 ? -11.803 -9.149 3.333 1.00 94.62 88 LEU A N 1
ATOM 643 C CA . LEU A 1 88 ? -11.013 -8.571 4.423 1.00 94.62 88 LEU A CA 1
ATOM 644 C C . LEU A 1 88 ? -11.734 -7.376 5.058 1.00 94.62 88 LEU A C 1
ATOM 646 O O . LEU A 1 88 ? -11.805 -7.292 6.284 1.00 94.62 88 LEU A O 1
ATOM 650 N N . LYS A 1 89 ? -12.330 -6.484 4.248 1.00 95.56 89 LYS A N 1
ATOM 651 C CA . LYS A 1 89 ? -13.139 -5.365 4.768 1.00 95.56 89 LYS A CA 1
ATOM 652 C C . LYS A 1 89 ? -14.285 -5.880 5.644 1.00 95.56 89 LYS A C 1
ATOM 654 O O . LYS A 1 89 ? -14.533 -5.305 6.701 1.00 95.56 89 LYS A O 1
ATOM 659 N N . GLY A 1 90 ? -14.963 -6.950 5.221 1.00 96.69 90 GLY A N 1
ATOM 660 C CA . GLY A 1 90 ? -16.044 -7.589 5.976 1.00 96.69 90 GLY A CA 1
ATOM 661 C C . GLY A 1 90 ? -15.583 -8.096 7.342 1.00 96.69 90 GLY A C 1
ATOM 662 O O . GLY A 1 90 ? -16.178 -7.741 8.357 1.00 96.69 90 GLY A O 1
ATOM 663 N N . ARG A 1 91 ? -14.469 -8.836 7.378 1.00 97.38 91 ARG A N 1
ATOM 664 C CA . ARG A 1 91 ? -13.871 -9.342 8.625 1.00 97.38 91 ARG A CA 1
ATOM 665 C C . ARG A 1 91 ? -13.495 -8.219 9.591 1.00 97.38 91 ARG A C 1
ATOM 667 O O . ARG A 1 91 ? -13.932 -8.233 10.735 1.00 97.38 91 ARG A O 1
ATOM 674 N N . ILE A 1 92 ? -12.776 -7.198 9.113 1.00 96.62 92 ILE A N 1
ATOM 675 C CA . ILE A 1 92 ? -12.369 -6.054 9.949 1.00 96.62 92 ILE A CA 1
ATOM 676 C C . ILE A 1 92 ? -13.595 -5.320 10.514 1.00 96.62 92 ILE A C 1
ATOM 678 O O . ILE A 1 92 ? -13.592 -4.905 11.672 1.00 96.62 92 ILE A O 1
ATOM 682 N N . LYS A 1 93 ? -14.652 -5.141 9.711 1.00 96.38 93 LYS A N 1
ATOM 683 C CA . LYS A 1 93 ? -15.901 -4.518 10.175 1.00 96.38 93 LYS A CA 1
ATOM 684 C C . LYS A 1 93 ? -16.592 -5.363 11.248 1.00 96.38 93 LYS A C 1
ATOM 686 O O . LYS A 1 93 ? -17.068 -4.793 12.225 1.00 96.38 93 LYS A O 1
ATOM 691 N N . ALA A 1 94 ? -16.629 -6.684 11.083 1.00 97.44 94 ALA A N 1
ATOM 692 C CA . ALA A 1 94 ? -17.226 -7.593 12.057 1.00 97.44 94 ALA A CA 1
ATOM 693 C C . ALA A 1 94 ? -16.479 -7.562 13.400 1.00 97.44 94 ALA A C 1
ATOM 695 O O . ALA A 1 94 ? -17.117 -7.413 14.441 1.00 97.44 94 ALA A O 1
ATOM 696 N N . ASP A 1 95 ? -15.144 -7.608 13.376 1.00 96.81 95 ASP A N 1
ATOM 697 C CA . ASP A 1 95 ? -14.325 -7.533 14.591 1.00 96.81 95 ASP A CA 1
ATOM 698 C C . ASP A 1 95 ? -14.538 -6.207 15.336 1.00 96.81 95 ASP A C 1
ATOM 700 O O . ASP A 1 95 ? -14.813 -6.203 16.537 1.00 96.81 95 ASP A O 1
ATOM 704 N N . ARG A 1 96 ? -14.521 -5.078 14.614 1.00 96.12 96 ARG A N 1
ATOM 705 C CA . ARG A 1 96 ? -14.798 -3.753 15.196 1.00 96.12 96 ARG A CA 1
ATOM 706 C C . ARG A 1 96 ? -16.210 -3.646 15.767 1.00 96.12 96 ARG A C 1
ATOM 708 O O . ARG A 1 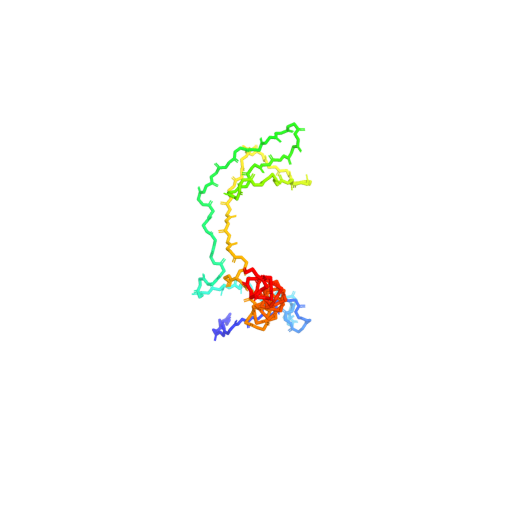96 ? -16.394 -3.043 16.821 1.00 96.12 96 ARG A O 1
ATOM 715 N N . LYS A 1 97 ? -17.206 -4.219 15.083 1.00 97.44 97 LYS A N 1
ATOM 716 C CA . LYS A 1 97 ? -18.593 -4.246 15.562 1.00 97.44 97 LYS A CA 1
ATOM 717 C C . LYS A 1 97 ? -18.709 -5.046 16.858 1.00 97.44 97 LYS A C 1
ATOM 719 O O . LYS A 1 97 ? -19.375 -4.586 17.773 1.00 97.44 97 LYS A O 1
ATOM 724 N N . ARG A 1 98 ? -18.034 -6.195 16.968 1.00 97.56 98 ARG A N 1
ATOM 725 C CA . ARG A 1 98 ? -18.031 -7.002 18.199 1.00 97.56 98 ARG A CA 1
ATOM 726 C C . ARG A 1 98 ? -17.507 -6.202 19.394 1.00 97.56 98 ARG A C 1
ATOM 728 O O . ARG A 1 98 ? -18.188 -6.132 20.412 1.00 97.56 98 ARG A O 1
ATOM 735 N N . GLU A 1 99 ? -16.347 -5.560 19.251 1.00 96.94 99 GLU A N 1
ATOM 736 C CA . GLU A 1 99 ? -15.769 -4.727 20.317 1.00 96.94 99 GLU A CA 1
ATOM 737 C C . GLU A 1 99 ? -16.672 -3.544 20.691 1.00 96.94 99 GLU A C 1
ATOM 739 O O . GLU A 1 99 ? -16.809 -3.200 21.868 1.00 96.94 99 GLU A O 1
ATOM 744 N N . PHE A 1 100 ? -17.290 -2.911 19.691 1.00 97.38 100 PHE A N 1
ATOM 745 C CA . PHE A 1 100 ? -18.243 -1.830 19.915 1.00 97.38 100 PHE A CA 1
ATOM 746 C C . PHE A 1 100 ? -19.472 -2.320 20.685 1.00 97.38 100 PHE A C 1
ATOM 748 O O . PHE A 1 100 ? -19.826 -1.718 21.696 1.00 97.38 100 PHE A O 1
ATOM 755 N N . ASP A 1 101 ? -20.083 -3.426 20.256 1.00 97.88 101 ASP A N 1
ATOM 756 C CA . ASP A 1 101 ? -21.285 -3.988 20.876 1.00 97.88 101 ASP A CA 1
ATOM 757 C C . ASP A 1 101 ? -21.023 -4.382 22.342 1.00 97.88 101 ASP A C 1
ATOM 759 O O . ASP A 1 101 ? -21.880 -4.188 23.204 1.00 97.88 101 ASP A O 1
ATOM 763 N N . GLU A 1 102 ? -19.831 -4.895 22.663 1.00 96.75 102 GLU A N 1
ATOM 764 C CA . GLU A 1 102 ? -19.425 -5.190 24.043 1.00 96.75 102 GLU A CA 1
ATOM 765 C C . GLU A 1 102 ? -19.343 -3.936 24.918 1.00 96.75 102 GLU A C 1
ATOM 767 O O . GLU A 1 102 ? -19.888 -3.920 26.025 1.00 96.75 102 GLU A O 1
ATOM 772 N N . LYS A 1 103 ? -18.688 -2.878 24.428 1.00 96.75 103 LYS A N 1
ATOM 773 C CA . LYS A 1 103 ? -18.591 -1.596 25.144 1.00 96.75 103 LYS A CA 1
ATOM 774 C C . LYS A 1 103 ? -19.959 -0.936 25.287 1.00 96.75 103 LYS A C 1
ATOM 776 O O . LYS A 1 103 ? -20.290 -0.442 26.361 1.00 96.75 103 LYS A O 1
ATOM 781 N N . HIS A 1 104 ? -20.769 -0.976 24.233 1.00 96.81 104 HIS A N 1
ATOM 782 C CA . HIS A 1 104 ? -22.108 -0.405 24.221 1.00 96.81 104 HIS A CA 1
ATOM 783 C C . HIS A 1 104 ? -23.025 -1.095 25.237 1.00 96.81 104 HIS A C 1
ATOM 785 O O . HIS A 1 104 ? -23.661 -0.412 26.034 1.00 96.81 104 HIS A O 1
ATOM 791 N N . ARG A 1 105 ? -23.032 -2.437 25.297 1.00 96.50 105 ARG A N 1
ATOM 792 C CA . ARG A 1 105 ? -23.815 -3.180 26.303 1.00 96.50 105 ARG A CA 1
ATOM 793 C C . ARG A 1 105 ? -23.441 -2.804 27.739 1.00 96.50 105 ARG A C 1
ATOM 795 O O . ARG A 1 105 ? -24.333 -2.660 28.575 1.00 96.50 105 ARG A O 1
ATOM 802 N N . LYS A 1 106 ? -22.145 -2.623 28.025 1.00 96.06 106 LYS A N 1
ATOM 803 C CA . LYS A 1 106 ? -21.675 -2.163 29.344 1.00 96.06 106 LYS A CA 1
ATOM 804 C C . LYS A 1 106 ? -22.210 -0.766 29.669 1.00 96.06 106 LYS A C 1
ATOM 806 O O . LYS A 1 106 ? -22.857 -0.604 30.697 1.00 96.06 106 LYS A O 1
ATOM 811 N N . ALA A 1 107 ? -22.039 0.189 28.754 1.00 95.94 107 ALA A N 1
ATOM 812 C CA . ALA A 1 107 ? -22.504 1.565 28.940 1.00 95.94 107 ALA A CA 1
ATOM 813 C C . ALA A 1 107 ? -24.031 1.661 29.125 1.00 95.94 107 ALA A C 1
ATOM 815 O O . ALA A 1 107 ? -24.503 2.404 29.980 1.00 95.94 107 ALA A O 1
ATOM 816 N N . VAL A 1 108 ? -24.813 0.878 28.372 1.00 96.56 108 VAL A N 1
ATOM 817 C CA . VAL A 1 108 ? -26.278 0.814 28.534 1.00 96.56 108 VAL A CA 1
ATOM 818 C C . VAL A 1 108 ? -26.656 0.290 29.921 1.00 96.56 108 VAL A C 1
ATOM 820 O O . VAL A 1 108 ? -27.539 0.849 30.566 1.00 96.56 108 VAL A O 1
ATOM 823 N N . THR A 1 109 ? -25.968 -0.748 30.403 1.00 95.38 109 THR A N 1
ATOM 824 C CA . THR A 1 109 ? -26.226 -1.325 31.733 1.00 95.38 109 THR A CA 1
ATOM 825 C C . THR A 1 109 ? -25.910 -0.331 32.853 1.00 95.38 109 THR A C 1
ATOM 827 O O . THR A 1 109 ? -26.638 -0.268 33.838 1.00 95.38 109 THR A O 1
ATOM 830 N N . GLU A 1 110 ? -24.834 0.446 32.718 1.00 95.56 110 GLU A N 1
ATOM 831 C CA . GLU A 1 110 ? -24.467 1.495 33.678 1.00 95.56 110 GLU A CA 1
ATOM 832 C C . GLU A 1 110 ? -25.501 2.625 33.699 1.00 95.56 110 GLU A C 1
ATOM 834 O O . GLU A 1 110 ? -25.959 3.007 34.771 1.00 95.56 110 GLU A O 1
ATOM 839 N N . ALA A 1 111 ? -25.933 3.099 32.527 1.00 95.06 111 ALA A N 1
ATOM 840 C CA . ALA A 1 111 ? -26.931 4.162 32.417 1.00 95.06 111 ALA A CA 1
ATOM 841 C C . ALA A 1 111 ? -28.304 3.770 32.988 1.00 95.06 111 ALA A C 1
ATOM 843 O O . ALA A 1 111 ? -29.011 4.623 33.501 1.00 95.06 111 ALA A O 1
ATOM 844 N N . GLN A 1 112 ? -28.683 2.490 32.921 1.00 91.62 112 GLN A N 1
ATOM 845 C CA . GLN A 1 112 ? -29.939 1.987 33.497 1.00 91.62 112 GLN A CA 1
ATOM 846 C C . GLN A 1 112 ? -29.908 1.835 35.026 1.00 91.62 112 GLN A C 1
ATOM 848 O O . GLN A 1 112 ? -30.956 1.630 35.633 1.00 91.62 112 GLN A O 1
ATOM 853 N N . ARG A 1 113 ? -28.720 1.859 35.644 1.00 83.62 113 ARG A N 1
ATOM 854 C CA . ARG A 1 113 ? -28.542 1.759 37.103 1.00 83.62 113 ARG A CA 1
ATOM 855 C C . ARG A 1 113 ? -28.456 3.120 37.796 1.00 83.62 113 ARG A C 1
ATOM 857 O O . ARG A 1 113 ? -28.523 3.144 39.024 1.00 83.62 113 ARG A O 1
ATOM 864 N N . ALA A 1 114 ? -28.238 4.190 37.034 1.00 68.06 114 ALA A N 1
ATOM 865 C CA . ALA A 1 114 ? -28.236 5.573 37.504 1.00 68.06 114 ALA A CA 1
ATOM 866 C C . ALA A 1 114 ? -29.668 6.117 37.588 1.00 68.06 114 ALA A C 1
ATOM 868 O O . ALA A 1 114 ? -29.921 6.908 38.522 1.00 68.06 114 ALA A O 1
#

Radius of gyration: 23.36 Å; chains: 1; bounding box: 51×38×68 Å

Secondary structure (DSSP, 8-state):
-----SS---TTSGGGSB-TTSSBS------TTSTT-----EEEE-BTTTTEEE-TTS-EEE-TT---TTSEEEE----HHHHS-HHHHHHHHHHHHHHHHHHHHHHHHHHTT-

Organism: NCBI:txid464990

Foldseek 3Di:
DDDDDDPFDDCPDPVQQADPVGHHNDPDTDDPPCLPDWDQVDKFAAPPVQCWTQAPVRDIDHPPPDDDPVSMGGHTDDDPVSVDDPVVVVVVVVVVVVVVVVVVVVVVVVVVVD